Protein AF-A0A2K9YRV9-F1 (afdb_monomer_lite)

Organism: Haematococcus lacustris (NCBI:txid44745)

Structure (mmCIF, N/CA/C/O backbone):
data_AF-A0A2K9YRV9-F1
#
_entry.id   AF-A0A2K9YRV9-F1
#
loop_
_atom_site.group_PDB
_atom_site.id
_atom_site.type_symbol
_atom_site.label_atom_id
_atom_site.label_alt_id
_atom_site.label_comp_id
_atom_site.label_asym_id
_atom_site.label_entity_id
_atom_site.label_seq_id
_atom_site.pdbx_PDB_ins_code
_atom_site.Cartn_x
_atom_site.Cartn_y
_atom_site.Cartn_z
_atom_site.occupancy
_atom_site.B_iso_or_equiv
_atom_site.auth_seq_id
_atom_site.auth_comp_id
_atom_site.auth_asym_id
_atom_site.auth_atom_id
_atom_site.pdbx_PDB_model_num
ATOM 1 N N . MET A 1 1 ? -15.764 -15.847 13.085 1.00 36.84 1 MET A N 1
ATOM 2 C CA . MET A 1 1 ? -14.784 -14.752 12.917 1.00 36.84 1 MET A CA 1
ATOM 3 C C . MET A 1 1 ? -14.845 -14.318 11.461 1.00 36.84 1 MET A C 1
ATOM 5 O O . MET A 1 1 ? -14.392 -15.069 10.612 1.00 36.84 1 MET A O 1
ATOM 9 N N . VAL A 1 2 ? -15.499 -13.197 11.153 1.00 35.91 2 VAL A N 1
ATOM 10 C CA . VAL A 1 2 ? -15.538 -12.657 9.782 1.00 35.91 2 VAL A CA 1
ATOM 11 C C . VAL A 1 2 ? -14.284 -11.797 9.619 1.00 35.91 2 VAL A C 1
ATOM 13 O O . VAL A 1 2 ? -14.124 -10.815 10.343 1.00 35.91 2 VAL A O 1
ATOM 16 N N . GLY A 1 3 ? -13.345 -12.225 8.772 1.00 47.91 3 GLY A N 1
ATOM 17 C CA . GLY A 1 3 ? -12.133 -11.458 8.469 1.00 47.91 3 GLY A CA 1
ATOM 18 C C . GLY A 1 3 ? -12.497 -10.133 7.799 1.00 47.91 3 GLY A C 1
ATOM 19 O O . GLY A 1 3 ? -13.418 -10.095 6.985 1.00 47.91 3 GLY A O 1
ATOM 20 N N . GLY A 1 4 ? -11.820 -9.041 8.169 1.00 56.41 4 GLY A N 1
ATOM 21 C CA . GLY A 1 4 ? -12.014 -7.746 7.512 1.00 56.41 4 GLY A CA 1
ATOM 22 C C . GLY A 1 4 ? -11.583 -7.785 6.039 1.00 56.41 4 GLY A C 1
ATOM 23 O O . GLY A 1 4 ? -10.999 -8.776 5.606 1.00 56.41 4 GLY A O 1
ATOM 24 N N . PRO A 1 5 ? -11.844 -6.725 5.255 1.00 64.62 5 PRO A N 1
ATOM 25 C CA . PRO A 1 5 ? -11.513 -6.694 3.831 1.00 64.62 5 PRO A CA 1
ATOM 26 C C . PRO A 1 5 ? -10.021 -6.950 3.587 1.00 64.62 5 PRO A C 1
ATOM 28 O O . PRO A 1 5 ? -9.165 -6.356 4.251 1.00 64.62 5 PRO A O 1
ATOM 31 N N . GLN A 1 6 ? -9.724 -7.842 2.635 1.00 70.12 6 GLN A N 1
ATOM 32 C CA . GLN A 1 6 ? -8.362 -8.223 2.253 1.00 70.12 6 GLN A CA 1
ATOM 33 C C . GLN A 1 6 ? -8.120 -7.944 0.763 1.00 70.12 6 GLN A C 1
ATOM 35 O O . GLN A 1 6 ? -8.328 -8.835 -0.061 1.00 70.12 6 GLN A O 1
ATOM 40 N N . PRO A 1 7 ? -7.755 -6.714 0.377 1.00 79.62 7 PRO A N 1
ATOM 41 C CA . PRO A 1 7 ? -7.396 -6.416 -1.001 1.00 79.62 7 PRO A CA 1
ATOM 42 C C . PRO A 1 7 ? -5.932 -6.759 -1.284 1.00 79.62 7 PRO A C 1
ATOM 44 O O . PRO A 1 7 ? -5.027 -6.429 -0.509 1.00 79.62 7 PRO A O 1
ATOM 47 N N . TRP A 1 8 ? -5.721 -7.393 -2.436 1.00 79.94 8 TRP A N 1
ATOM 48 C CA . TRP A 1 8 ? -4.422 -7.819 -2.947 1.00 79.94 8 TRP A CA 1
ATOM 49 C C . TRP A 1 8 ? -4.261 -7.297 -4.374 1.00 79.94 8 TRP A C 1
ATOM 51 O O . TRP A 1 8 ? -5.199 -7.389 -5.166 1.00 79.94 8 TRP A O 1
ATOM 61 N N . GLY A 1 9 ? -3.082 -6.783 -4.712 1.00 77.06 9 GLY A N 1
ATOM 62 C CA . GLY A 1 9 ? -2.758 -6.351 -6.070 1.00 77.06 9 GLY A CA 1
ATOM 63 C C . GLY A 1 9 ? -1.352 -6.777 -6.472 1.00 77.06 9 GLY A C 1
ATOM 64 O O . GLY A 1 9 ? -0.387 -6.525 -5.752 1.00 77.06 9 GLY A O 1
ATOM 65 N N . TRP A 1 10 ? -1.246 -7.406 -7.641 1.00 73.81 10 TRP A N 1
ATOM 66 C CA . TRP A 1 10 ? -0.001 -7.921 -8.206 1.00 73.81 10 TRP A CA 1
ATOM 67 C C . TRP A 1 10 ? 0.172 -7.367 -9.620 1.00 73.81 10 TRP A C 1
ATOM 69 O O . TRP A 1 10 ? -0.754 -7.443 -10.428 1.00 73.81 10 TRP A O 1
ATOM 79 N N . GLY A 1 11 ? 1.342 -6.818 -9.937 1.00 70.69 11 GLY A N 1
ATOM 80 C CA . GLY A 1 11 ? 1.654 -6.397 -11.301 1.00 70.69 11 GLY A CA 1
ATOM 81 C C . GLY A 1 11 ? 2.752 -5.344 -11.370 1.00 70.69 11 GLY A C 1
ATOM 82 O O . GLY A 1 11 ? 3.184 -4.828 -10.343 1.00 70.69 11 GLY A O 1
ATOM 83 N N . PRO A 1 12 ? 3.203 -4.974 -12.579 1.00 62.94 12 PRO A N 1
ATOM 84 C CA . PRO A 1 12 ? 4.303 -4.031 -12.734 1.00 62.94 12 PRO A CA 1
ATOM 85 C C . PRO A 1 12 ? 4.001 -2.658 -12.124 1.00 62.94 12 PRO A C 1
ATOM 87 O O . PRO A 1 12 ? 4.893 -2.023 -11.575 1.00 62.94 12 PRO A O 1
ATOM 90 N N . ARG A 1 13 ? 2.728 -2.244 -12.141 1.00 66.44 13 ARG A N 1
ATOM 91 C CA . ARG A 1 13 ? 2.187 -1.109 -11.383 1.00 66.44 13 ARG A CA 1
ATOM 92 C C . ARG A 1 13 ? 1.032 -1.596 -10.517 1.00 66.44 13 ARG A C 1
ATOM 94 O O . ARG A 1 13 ? -0.114 -1.611 -10.960 1.00 66.44 13 ARG A O 1
ATOM 101 N N . ALA A 1 14 ? 1.330 -2.039 -9.301 1.00 71.44 14 ALA A N 1
ATOM 102 C CA . ALA A 1 14 ? 0.299 -2.427 -8.347 1.00 71.44 14 ALA A CA 1
ATOM 103 C C . ALA A 1 14 ? -0.159 -1.209 -7.539 1.00 71.44 14 ALA A C 1
ATOM 105 O O . ALA A 1 14 ? 0.630 -0.605 -6.812 1.00 71.44 14 ALA A O 1
ATOM 106 N N . HIS A 1 15 ? -1.442 -0.866 -7.657 1.00 79.56 15 HIS A N 1
ATOM 107 C CA . HIS A 1 15 ? -2.111 0.106 -6.796 1.00 79.56 15 HIS A CA 1
ATOM 108 C C . HIS A 1 15 ? -3.175 -0.624 -5.980 1.00 79.56 15 HIS A C 1
ATOM 110 O O . HIS A 1 15 ? -4.236 -0.954 -6.507 1.00 79.56 15 HIS A O 1
ATOM 116 N N . THR A 1 16 ? -2.892 -0.882 -4.705 1.00 84.06 16 THR A N 1
ATOM 117 C CA . THR A 1 16 ? -3.793 -1.655 -3.837 1.00 84.06 16 THR A CA 1
ATOM 118 C C . THR A 1 16 ? -4.298 -0.798 -2.692 1.00 84.06 16 THR A C 1
ATOM 120 O O . THR A 1 16 ? -3.518 -0.108 -2.036 1.00 84.06 16 THR A O 1
ATOM 123 N N . TRP A 1 17 ? -5.604 -0.862 -2.444 1.00 81.75 17 TRP A N 1
ATOM 124 C CA . TRP A 1 17 ? -6.293 -0.046 -1.450 1.00 81.75 17 TRP A CA 1
ATOM 125 C C . TRP A 1 17 ? -7.197 -0.931 -0.610 1.00 81.75 17 TRP A C 1
ATOM 127 O O . TRP A 1 17 ? -7.996 -1.684 -1.163 1.00 81.75 17 TRP A O 1
ATOM 137 N N . GLY A 1 18 ? -7.098 -0.822 0.711 1.00 80.75 18 GLY A N 1
ATOM 138 C CA . GLY A 1 18 ? -7.973 -1.529 1.633 1.00 80.75 18 GLY A CA 1
ATOM 139 C C . GLY A 1 18 ? -8.444 -0.682 2.791 1.00 80.75 18 GLY A C 1
ATOM 140 O O . GLY A 1 18 ? -7.719 0.157 3.320 1.00 80.75 18 GLY A O 1
ATOM 141 N N . TRP A 1 19 ? -9.684 -0.936 3.196 1.00 78.12 19 TRP A N 1
ATOM 142 C CA . TRP A 1 19 ? -10.323 -0.289 4.329 1.00 78.12 19 TRP A CA 1
ATOM 143 C C . TRP A 1 19 ? -11.015 -1.344 5.191 1.00 78.12 19 TRP A C 1
ATOM 145 O O . TRP A 1 19 ? -11.794 -2.138 4.678 1.00 78.12 19 TRP A O 1
ATOM 155 N N . GLY A 1 20 ? -10.740 -1.360 6.496 1.00 70.56 20 GLY A N 1
ATOM 156 C CA . GLY A 1 20 ? -11.513 -2.104 7.490 1.00 70.56 20 GLY A CA 1
ATOM 157 C C . GLY A 1 20 ? -12.169 -1.215 8.540 1.00 70.56 20 GLY A C 1
ATOM 158 O O . GLY A 1 20 ? -11.540 -0.310 9.087 1.00 70.56 20 GLY A O 1
ATOM 159 N N . SER A 1 21 ? -13.412 -1.534 8.888 1.00 60.84 21 SER A N 1
ATOM 160 C CA . SER A 1 21 ? -14.182 -0.938 9.982 1.00 60.84 21 SER A CA 1
ATOM 161 C C . SER A 1 21 ? -14.504 -2.015 11.030 1.00 60.84 21 SER A C 1
ATOM 163 O O . SER A 1 21 ? -15.537 -2.670 10.990 1.00 60.84 21 SER A O 1
ATOM 165 N N . GLY A 1 22 ? -13.583 -2.242 11.973 1.00 59.97 22 GLY A N 1
ATOM 166 C CA . GLY A 1 22 ? -13.824 -3.057 13.178 1.00 59.97 22 GLY A CA 1
ATOM 167 C C . GLY A 1 22 ? -13.046 -4.377 13.262 1.00 59.97 22 GLY A C 1
ATOM 168 O O . GLY A 1 22 ? -12.495 -4.680 14.320 1.00 59.97 22 GLY A O 1
ATOM 169 N N . ALA A 1 23 ? -12.923 -5.126 12.164 1.00 66.25 23 ALA A N 1
ATOM 170 C CA . ALA A 1 23 ? -12.052 -6.305 12.078 1.00 66.25 23 ALA A CA 1
ATOM 171 C C . ALA A 1 23 ? -10.652 -5.931 11.545 1.00 66.25 23 ALA A C 1
ATOM 173 O O . ALA A 1 23 ? -10.522 -4.900 10.875 1.00 66.25 23 ALA A O 1
ATOM 174 N N . PRO A 1 24 ? -9.601 -6.735 11.816 1.00 68.62 24 PRO A N 1
ATOM 175 C CA . PRO A 1 24 ? -8.308 -6.543 11.171 1.00 68.62 24 PRO A CA 1
ATOM 176 C C . PRO A 1 24 ? -8.467 -6.566 9.647 1.00 68.62 24 PRO A C 1
ATOM 178 O O . PRO A 1 24 ? -9.033 -7.515 9.101 1.00 68.62 24 PRO A O 1
ATOM 181 N N . ALA A 1 25 ? -8.004 -5.512 8.978 1.00 76.94 25 ALA A N 1
ATOM 182 C CA . ALA A 1 25 ? -7.973 -5.431 7.519 1.00 76.94 25 AL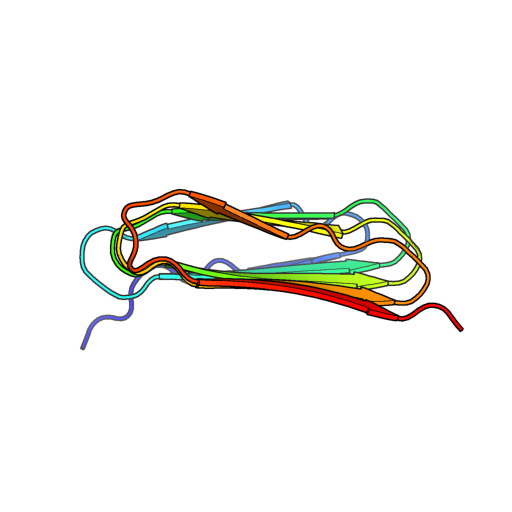A A CA 1
ATOM 183 C C . ALA A 1 25 ? -6.537 -5.591 7.047 1.00 76.94 25 ALA A C 1
ATOM 185 O O . ALA A 1 25 ? -5.631 -5.008 7.637 1.00 76.94 25 ALA A O 1
ATOM 186 N N . HIS A 1 26 ? -6.334 -6.375 5.993 1.00 82.50 26 HIS A N 1
ATOM 187 C CA . HIS A 1 26 ? -5.003 -6.693 5.489 1.00 82.50 26 HIS A CA 1
ATOM 188 C C . HIS A 1 26 ? -4.896 -6.281 4.024 1.00 82.50 26 HIS A C 1
ATOM 190 O O . HIS A 1 26 ? -5.588 -6.841 3.189 1.00 82.50 26 HIS A O 1
ATOM 196 N N . THR A 1 27 ? -4.041 -5.314 3.706 1.00 86.19 27 THR A N 1
ATOM 197 C CA . THR A 1 27 ? -3.823 -4.828 2.336 1.00 86.19 27 THR A CA 1
ATOM 198 C C . THR A 1 27 ? -2.431 -5.219 1.871 1.00 86.19 27 THR A C 1
ATOM 200 O O . THR A 1 27 ? -1.459 -4.945 2.576 1.00 86.19 27 THR A O 1
ATOM 203 N N . TRP A 1 28 ? -2.335 -5.814 0.683 1.00 85.19 28 TRP A N 1
ATOM 204 C CA . TRP A 1 28 ? -1.080 -6.336 0.146 1.00 85.19 28 TRP A CA 1
ATOM 205 C C . TRP A 1 28 ? -0.860 -5.880 -1.291 1.00 85.19 28 TRP A C 1
ATOM 207 O O . TRP A 1 28 ? -1.725 -6.079 -2.140 1.00 85.19 28 TRP A O 1
ATOM 217 N N . GLY A 1 29 ? 0.302 -5.306 -1.590 1.00 85.00 29 GLY A N 1
ATOM 218 C CA . GLY A 1 29 ? 0.666 -4.929 -2.954 1.00 85.00 29 GLY A CA 1
ATOM 219 C C . GLY A 1 29 ? 2.059 -5.404 -3.342 1.00 85.00 29 GLY A C 1
ATOM 220 O O . GLY A 1 29 ? 3.005 -5.234 -2.576 1.00 85.00 29 GLY A O 1
ATOM 221 N N . TRP A 1 30 ? 2.193 -5.951 -4.552 1.00 83.06 30 TRP A N 1
ATOM 222 C CA . TRP A 1 30 ? 3.484 -6.293 -5.157 1.00 83.06 30 TRP A CA 1
ATOM 223 C C . TRP A 1 30 ? 3.681 -5.593 -6.497 1.00 83.06 30 TRP A C 1
ATOM 225 O O . TRP A 1 30 ? 2.931 -5.837 -7.444 1.00 83.06 30 TRP A O 1
ATOM 235 N N . GLY A 1 31 ? 4.722 -4.766 -6.569 1.00 80.50 31 GLY A N 1
ATOM 236 C CA . GLY A 1 31 ? 5.204 -4.106 -7.777 1.00 80.50 31 GLY A CA 1
ATOM 237 C C . GLY A 1 31 ? 6.518 -4.681 -8.301 1.00 80.50 31 GLY A C 1
ATOM 238 O O . GLY A 1 31 ? 7.432 -4.948 -7.515 1.00 80.50 31 GLY A O 1
ATOM 239 N N . SER A 1 32 ? 6.660 -4.787 -9.626 1.00 79.12 32 SER A N 1
ATOM 240 C CA . SER A 1 32 ? 7.931 -5.135 -10.283 1.00 79.12 32 SER A CA 1
ATOM 241 C C . SER A 1 32 ? 8.195 -4.288 -11.533 1.00 79.12 32 SER A C 1
ATOM 243 O O . SER A 1 32 ? 7.417 -4.324 -12.484 1.00 79.12 32 SER A O 1
ATOM 245 N N . GLY A 1 33 ? 9.312 -3.564 -11.579 1.00 69.56 33 GLY A N 1
ATOM 246 C CA . GLY A 1 33 ? 9.755 -2.826 -12.772 1.00 69.56 33 GLY A CA 1
ATOM 247 C C . GLY A 1 33 ? 9.020 -1.509 -13.059 1.00 69.56 33 GLY A C 1
ATOM 248 O O . GLY A 1 33 ? 9.424 -0.781 -13.962 1.00 69.56 33 GLY A O 1
ATOM 249 N N . ALA A 1 34 ? 7.987 -1.153 -12.293 1.00 77.81 34 ALA A N 1
ATOM 250 C CA . ALA A 1 34 ? 7.418 0.192 -12.278 1.00 77.81 34 ALA A CA 1
ATOM 251 C C . ALA A 1 34 ? 6.911 0.572 -10.869 1.00 77.81 34 ALA A C 1
ATOM 253 O O . ALA A 1 34 ? 6.810 -0.294 -9.996 1.00 77.81 34 ALA A O 1
ATOM 254 N N . PRO A 1 35 ? 6.652 1.871 -10.608 1.00 79.25 35 PRO A N 1
ATOM 255 C CA . PRO A 1 35 ? 6.240 2.321 -9.286 1.00 79.25 35 PRO A CA 1
ATOM 256 C C . PRO A 1 35 ? 4.952 1.646 -8.810 1.00 79.25 35 PRO A C 1
ATOM 258 O O . PRO A 1 35 ? 3.987 1.534 -9.571 1.00 79.25 35 PRO A O 1
ATOM 261 N N . ALA A 1 36 ? 4.933 1.231 -7.544 1.00 82.12 36 ALA A N 1
ATOM 262 C CA . ALA A 1 36 ? 3.777 0.601 -6.910 1.00 82.12 36 ALA A CA 1
ATOM 263 C C . ALA A 1 36 ? 3.395 1.298 -5.602 1.00 82.12 36 ALA A C 1
ATOM 265 O O . ALA A 1 36 ? 4.242 1.852 -4.898 1.00 82.12 36 ALA A O 1
ATOM 266 N N . HIS A 1 37 ? 2.104 1.263 -5.272 1.00 85.88 37 HIS A N 1
ATOM 267 C CA . HIS A 1 37 ? 1.546 1.938 -4.107 1.00 85.88 37 HIS A CA 1
ATOM 268 C C . HIS A 1 37 ? 0.533 1.048 -3.382 1.00 85.88 37 HIS A C 1
ATOM 270 O O . HIS A 1 37 ? -0.414 0.544 -3.985 1.00 85.88 37 HIS A O 1
ATOM 276 N N . THR A 1 38 ? 0.698 0.900 -2.070 1.00 88.19 38 THR A N 1
ATOM 277 C CA . THR A 1 38 ? -0.203 0.110 -1.220 1.00 88.19 38 THR A CA 1
ATOM 278 C C . THR A 1 38 ? -0.722 0.962 -0.068 1.00 88.19 38 THR A C 1
ATOM 280 O O . THR A 1 38 ? 0.073 1.585 0.636 1.00 88.19 38 THR A O 1
ATOM 283 N N . TRP A 1 39 ? -2.041 0.975 0.133 1.00 87.38 39 TRP A N 1
ATOM 284 C CA . TRP A 1 39 ? -2.730 1.827 1.104 1.00 87.38 39 TRP A CA 1
ATOM 285 C C . TRP A 1 39 ? -3.702 1.022 1.961 1.00 87.38 39 TRP A C 1
ATOM 287 O O . TRP A 1 39 ? -4.648 0.446 1.430 1.00 87.38 39 TRP A O 1
ATOM 297 N N . GLY A 1 40 ? -3.526 1.026 3.280 1.00 87.06 40 GLY A N 1
ATOM 298 C CA . GLY A 1 40 ? -4.447 0.369 4.209 1.00 87.06 40 GLY A CA 1
ATOM 299 C C . GLY A 1 40 ? -4.976 1.315 5.282 1.00 87.06 40 GLY A C 1
ATOM 300 O O . GLY A 1 40 ? -4.213 2.031 5.929 1.00 87.06 40 GLY A O 1
ATOM 301 N N . TRP A 1 41 ? -6.289 1.289 5.502 1.00 85.12 41 TRP A N 1
ATOM 302 C CA . TRP A 1 41 ? -6.995 2.171 6.432 1.00 85.12 41 TRP A CA 1
ATOM 303 C C . TRP A 1 41 ? -7.835 1.373 7.425 1.00 85.12 41 TRP A C 1
ATOM 305 O O . TRP A 1 41 ? -8.554 0.445 7.052 1.00 85.12 41 TRP A O 1
ATOM 315 N N . GLY A 1 42 ? -7.785 1.749 8.702 1.00 82.06 42 GLY A N 1
ATOM 316 C CA . GLY A 1 42 ? -8.688 1.212 9.717 1.00 82.06 42 GLY A CA 1
ATOM 317 C C . GLY A 1 42 ? -8.068 1.063 11.105 1.00 82.06 42 GLY A C 1
ATOM 318 O O . GLY A 1 42 ? -6.850 1.092 11.270 1.00 82.06 42 GLY A O 1
ATOM 319 N N . PRO A 1 43 ? -8.897 0.838 12.141 1.00 75.94 43 PRO A N 1
ATOM 320 C CA . PRO A 1 43 ? -8.441 0.771 13.526 1.00 75.94 43 PRO A CA 1
ATOM 321 C C . PRO A 1 43 ? -7.426 -0.346 13.812 1.00 75.94 43 PRO A C 1
ATOM 323 O O . PRO A 1 43 ? -6.657 -0.229 14.765 1.00 75.94 43 PRO A O 1
ATOM 326 N N . ARG A 1 44 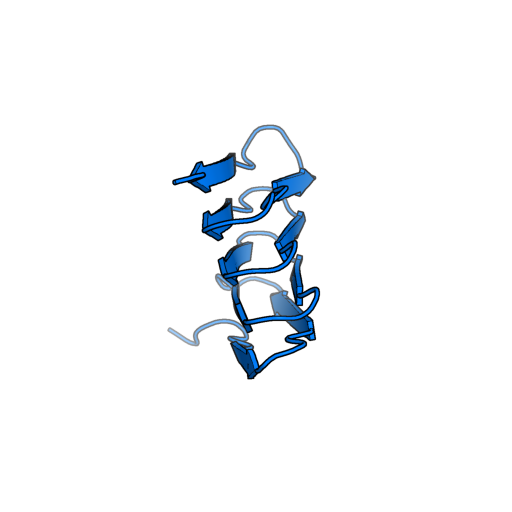? -7.402 -1.400 12.985 1.00 79.94 44 ARG A N 1
ATOM 327 C CA . ARG A 1 44 ? -6.428 -2.507 12.996 1.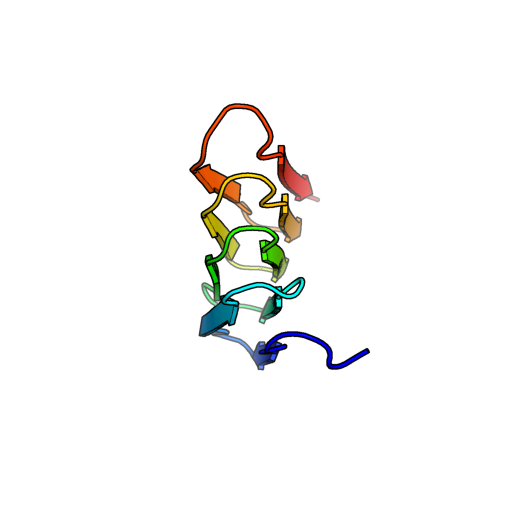00 79.94 44 ARG A CA 1
ATOM 328 C C . ARG A 1 44 ? -6.003 -2.866 11.563 1.00 79.94 44 ARG A C 1
ATOM 330 O O . ARG A 1 44 ? -6.259 -3.974 11.098 1.00 79.94 44 ARG A O 1
ATOM 337 N N . ALA A 1 45 ? -5.453 -1.906 10.824 1.00 82.12 45 ALA A N 1
ATOM 338 C CA . ALA A 1 45 ? -5.032 -2.123 9.438 1.00 82.12 45 ALA A CA 1
ATOM 339 C C . ALA A 1 45 ? -3.594 -2.655 9.346 1.00 82.12 45 ALA A C 1
ATOM 341 O O . ALA A 1 45 ? -2.664 -2.042 9.854 1.00 82.12 45 ALA A O 1
ATOM 342 N N . HIS A 1 46 ? -3.385 -3.760 8.644 1.00 85.69 46 HIS A N 1
ATOM 343 C CA . HIS A 1 46 ? -2.071 -4.279 8.283 1.00 85.69 46 HIS A CA 1
ATOM 344 C C . HIS A 1 46 ? -1.837 -4.005 6.796 1.00 85.69 46 HIS A C 1
ATOM 346 O O . HIS A 1 46 ? -2.608 -4.464 5.960 1.00 85.69 46 HIS A O 1
ATOM 352 N N . THR A 1 47 ? -0.796 -3.249 6.463 1.00 88.00 47 THR A N 1
ATOM 353 C CA . THR A 1 47 ? -0.487 -2.842 5.087 1.00 88.00 47 THR A CA 1
ATOM 354 C C . THR A 1 47 ? 0.915 -3.292 4.732 1.00 88.00 47 THR A C 1
ATOM 356 O O . THR A 1 47 ? 1.869 -2.864 5.382 1.00 88.00 47 THR A O 1
ATOM 359 N N . TRP A 1 48 ? 1.034 -4.151 3.725 1.00 87.00 48 TRP A N 1
ATOM 360 C CA . TRP A 1 48 ? 2.297 -4.707 3.253 1.00 87.00 48 TRP A CA 1
ATOM 361 C C . TRP A 1 48 ? 2.514 -4.369 1.781 1.00 87.00 48 TRP A C 1
ATOM 363 O O . TRP A 1 48 ? 1.697 -4.729 0.936 1.00 87.00 48 TRP A O 1
ATOM 373 N N . GLY A 1 49 ? 3.614 -3.692 1.468 1.00 86.75 49 GLY A N 1
ATOM 374 C CA . GLY A 1 49 ? 4.013 -3.394 0.097 1.00 86.75 49 GLY A CA 1
ATOM 375 C C . GLY A 1 49 ? 5.386 -3.968 -0.226 1.00 86.75 49 GLY A C 1
ATOM 376 O O . GLY A 1 49 ? 6.326 -3.832 0.555 1.00 86.75 49 GLY A O 1
ATOM 377 N N . TRP A 1 50 ? 5.513 -4.586 -1.395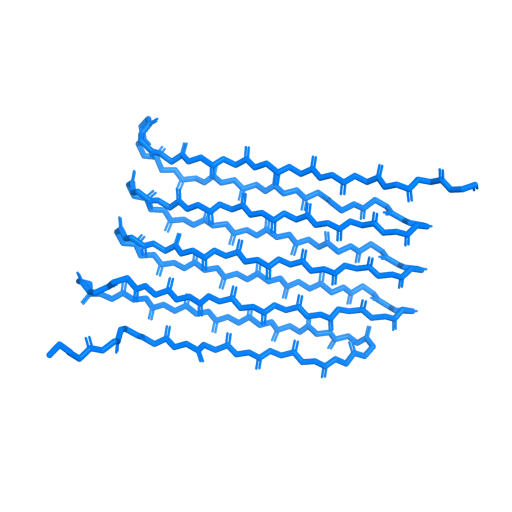 1.00 85.88 50 TRP A N 1
ATOM 378 C CA . TRP A 1 50 ? 6.784 -5.067 -1.928 1.00 85.88 50 TRP A CA 1
ATOM 379 C C . TRP A 1 50 ? 7.070 -4.434 -3.288 1.00 85.88 50 TRP A C 1
ATOM 381 O O . TRP A 1 50 ? 6.210 -4.436 -4.168 1.00 85.88 50 TRP A O 1
ATOM 391 N N . GLY A 1 51 ? 8.299 -3.956 -3.484 1.00 85.00 51 GLY A N 1
ATOM 392 C CA . GLY A 1 51 ? 8.826 -3.473 -4.760 1.00 85.00 51 GLY A CA 1
ATOM 393 C C . GLY A 1 51 ? 10.106 -4.181 -5.196 1.00 85.00 51 GLY A C 1
ATOM 394 O O . GLY A 1 51 ? 10.986 -4.472 -4.379 1.00 85.00 51 GLY A O 1
ATOM 395 N N . SER A 1 52 ? 10.241 -4.423 -6.499 1.00 83.31 52 SER A N 1
ATOM 396 C CA . SER A 1 52 ? 11.504 -4.843 -7.112 1.00 83.31 52 SER A CA 1
ATOM 397 C C . SER A 1 52 ? 11.808 -4.048 -8.381 1.00 83.31 52 SER A C 1
ATOM 399 O O . SER A 1 52 ? 10.941 -3.901 -9.244 1.00 83.31 52 SER A O 1
ATOM 401 N N . GLY A 1 53 ? 13.022 -3.502 -8.487 1.00 78.06 53 GLY A N 1
ATOM 402 C CA . GLY A 1 53 ? 13.513 -2.762 -9.659 1.00 78.06 53 GLY A CA 1
ATOM 403 C C . GLY A 1 53 ? 12.908 -1.367 -9.874 1.00 78.06 53 GLY A C 1
ATOM 404 O O . GLY A 1 53 ? 13.335 -0.654 -10.776 1.00 78.06 53 GLY A O 1
ATOM 405 N N . ALA A 1 54 ? 11.934 -0.959 -9.059 1.00 81.06 54 ALA A N 1
ATOM 406 C CA . ALA A 1 54 ? 11.334 0.373 -9.066 1.00 81.06 54 ALA A CA 1
ATOM 407 C C . ALA A 1 54 ? 10.792 0.734 -7.668 1.00 81.06 54 ALA A C 1
ATOM 409 O O . ALA A 1 54 ? 10.572 -0.170 -6.853 1.00 81.06 54 ALA A O 1
ATOM 410 N N . PRO A 1 55 ? 10.580 2.031 -7.365 1.00 80.94 55 PRO A N 1
ATOM 411 C CA . PRO A 1 55 ? 10.133 2.457 -6.043 1.00 80.94 55 PRO A CA 1
ATOM 412 C C . PRO A 1 55 ? 8.778 1.866 -5.641 1.00 80.94 55 PRO A C 1
ATOM 414 O O . PRO A 1 55 ? 7.843 1.835 -6.443 1.00 80.94 55 PRO A O 1
ATOM 417 N N . ALA A 1 56 ? 8.645 1.449 -4.381 1.00 82.62 56 ALA A N 1
ATOM 418 C CA . ALA A 1 56 ? 7.377 0.963 -3.833 1.00 82.62 56 ALA A CA 1
ATOM 419 C C . ALA A 1 56 ? 6.991 1.716 -2.563 1.00 82.62 56 ALA A C 1
ATOM 421 O O . ALA A 1 56 ? 7.731 1.746 -1.586 1.00 82.62 56 ALA A O 1
ATOM 422 N N . HIS A 1 57 ? 5.802 2.306 -2.561 1.00 87.31 57 HIS A N 1
ATOM 423 C CA . HIS A 1 57 ? 5.327 3.124 -1.456 1.00 87.31 57 HIS A CA 1
ATOM 424 C C . HIS A 1 57 ? 4.251 2.386 -0.662 1.00 87.31 57 HIS A C 1
ATOM 426 O O . HIS A 1 57 ? 3.251 1.944 -1.231 1.00 87.31 57 HIS A O 1
ATOM 432 N N . THR A 1 58 ? 4.419 2.306 0.656 1.00 89.12 58 THR A N 1
ATOM 433 C CA . THR A 1 58 ? 3.442 1.653 1.541 1.00 89.12 58 THR A CA 1
ATOM 434 C C . THR A 1 58 ? 2.932 2.626 2.592 1.00 89.12 58 THR A C 1
ATOM 436 O O . THR A 1 58 ? 3.722 3.246 3.302 1.00 89.12 58 THR A O 1
ATOM 439 N N . TRP A 1 59 ? 1.612 2.740 2.719 1.00 89.19 59 TRP A N 1
ATOM 440 C CA . TRP A 1 59 ? 0.954 3.694 3.605 1.00 89.19 59 TRP A CA 1
ATOM 441 C C . TRP A 1 59 ? -0.107 3.003 4.448 1.00 89.19 59 TRP A C 1
ATOM 443 O O . TRP A 1 59 ? -1.008 2.358 3.919 1.00 89.19 59 TRP A O 1
ATOM 453 N N . GLY A 1 60 ? -0.021 3.169 5.761 1.00 87.88 60 GLY A N 1
ATOM 454 C CA . GLY A 1 60 ? -1.052 2.713 6.689 1.00 87.88 60 GLY A CA 1
ATOM 455 C C . GLY A 1 60 ? -1.676 3.881 7.435 1.00 87.88 60 GLY A C 1
ATOM 456 O O . GLY A 1 60 ? -0.996 4.874 7.711 1.00 87.88 60 GLY A O 1
ATOM 457 N N . TRP A 1 61 ? -2.941 3.743 7.823 1.00 85.69 61 TRP A N 1
ATOM 458 C CA . TRP A 1 61 ? -3.606 4.692 8.708 1.00 85.69 61 TRP A CA 1
ATOM 459 C C . TRP A 1 61 ? -4.488 3.996 9.748 1.00 85.69 61 TRP A C 1
ATOM 461 O O . TRP A 1 61 ? -5.375 3.212 9.398 1.00 85.69 61 TRP A O 1
ATOM 471 N N . GLY A 1 62 ? -4.270 4.318 11.025 1.00 84.31 62 GLY A N 1
ATOM 472 C CA . GLY A 1 62 ? -5.166 3.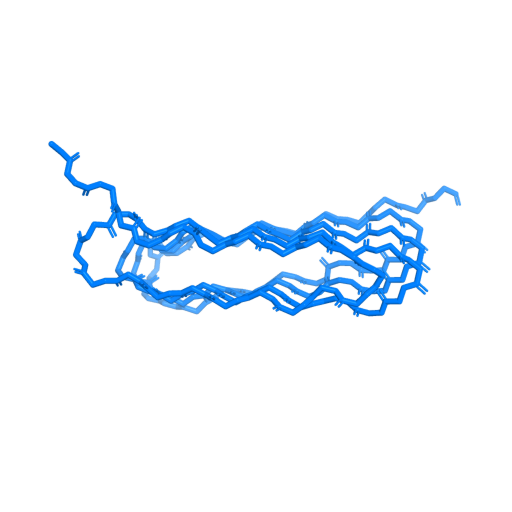980 12.127 1.00 84.31 62 GLY A CA 1
ATOM 473 C C . GLY A 1 62 ? -4.476 3.632 13.454 1.00 84.31 62 GLY A C 1
ATOM 474 O O . GLY A 1 62 ? -3.267 3.420 13.511 1.00 84.31 62 GLY A O 1
ATOM 475 N N . PRO A 1 63 ? -5.245 3.553 14.557 1.00 76.81 63 PRO A N 1
ATOM 476 C CA . PRO A 1 63 ? -4.712 3.402 15.907 1.00 76.81 63 PRO A CA 1
ATOM 477 C C . PRO A 1 63 ? -3.807 2.207 16.153 1.00 76.81 63 PRO A C 1
ATOM 479 O O . PRO A 1 63 ? -2.825 2.349 16.869 1.00 76.81 63 PRO A O 1
ATOM 482 N N . ARG A 1 64 ? -4.101 1.041 15.587 1.00 82.06 64 ARG A N 1
ATOM 483 C CA . ARG A 1 64 ? -3.215 -0.131 15.641 1.00 82.06 64 ARG A CA 1
ATOM 484 C C . ARG A 1 64 ? -2.856 -0.573 14.237 1.00 82.06 64 ARG A C 1
ATOM 486 O O . ARG A 1 64 ? -2.947 -1.755 13.909 1.00 82.06 64 ARG A O 1
ATOM 493 N N . ALA A 1 65 ? -2.548 0.398 13.386 1.00 82.50 65 ALA A N 1
ATOM 494 C CA . ALA A 1 65 ? -2.075 0.074 12.064 1.00 82.50 65 ALA A CA 1
AT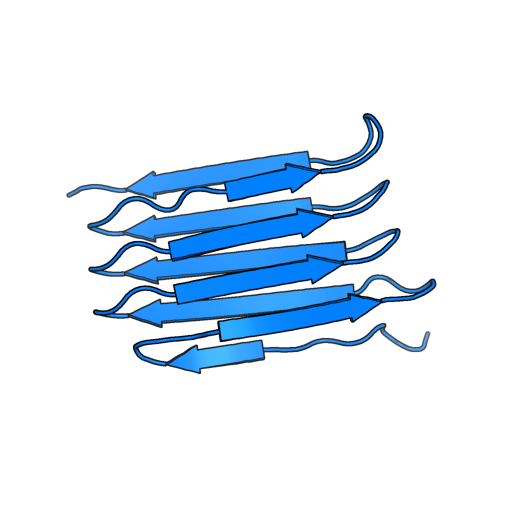OM 495 C C . ALA A 1 65 ? -0.651 -0.509 12.138 1.00 82.50 65 ALA A C 1
ATOM 497 O O . ALA A 1 65 ? 0.115 -0.256 13.072 1.00 82.50 65 ALA A O 1
ATOM 498 N N . HIS A 1 66 ? -0.319 -1.339 11.160 1.00 86.88 66 HIS A N 1
ATOM 499 C CA . HIS A 1 66 ? 1.002 -1.902 10.941 1.00 86.88 66 HIS A CA 1
ATOM 500 C C . HIS A 1 66 ? 1.346 -1.700 9.473 1.00 86.88 66 HIS A C 1
ATOM 502 O O . HIS A 1 66 ? 0.701 -2.291 8.609 1.00 86.88 66 HIS A O 1
ATOM 508 N N . THR A 1 67 ? 2.348 -0.875 9.194 1.00 88.12 67 THR A N 1
ATOM 509 C CA . THR A 1 67 ? 2.823 -0.620 7.833 1.00 88.12 67 THR A CA 1
ATOM 510 C C . THR A 1 67 ? 4.186 -1.268 7.637 1.00 88.12 67 THR A C 1
ATOM 512 O O . THR A 1 67 ? 5.095 -1.043 8.438 1.00 88.12 67 THR A O 1
ATOM 515 N N . TRP A 1 68 ? 4.323 -2.057 6.577 1.00 88.75 68 TRP A N 1
ATOM 516 C CA . TRP A 1 68 ? 5.553 -2.748 6.204 1.00 88.75 68 TRP A CA 1
ATOM 517 C C . TRP A 1 68 ? 5.825 -2.558 4.720 1.00 88.75 68 TRP A C 1
ATOM 519 O O . TRP A 1 68 ? 5.017 -2.977 3.896 1.00 88.75 68 TRP A O 1
ATOM 529 N N . GLY A 1 69 ? 6.944 -1.936 4.374 1.00 87.50 69 GLY A N 1
ATOM 530 C CA . GLY A 1 69 ? 7.394 -1.852 2.987 1.00 87.50 69 GLY A CA 1
ATOM 531 C C . GLY A 1 69 ? 8.754 -2.497 2.804 1.00 87.50 69 GLY A C 1
ATOM 532 O O . GLY A 1 69 ? 9.656 -2.327 3.626 1.00 87.50 69 GLY A O 1
ATOM 533 N N . TRP A 1 70 ? 8.888 -3.231 1.707 1.00 86.75 70 TRP A N 1
ATOM 534 C CA . TRP A 1 70 ? 10.124 -3.881 1.305 1.00 86.75 70 TRP A CA 1
ATOM 535 C C . TRP A 1 70 ? 10.479 -3.516 -0.134 1.00 86.75 70 TRP A C 1
ATOM 537 O O . TRP A 1 70 ? 9.643 -3.605 -1.032 1.00 86.75 70 TRP A O 1
ATOM 547 N N . GLY A 1 71 ? 11.729 -3.124 -0.358 1.00 85.12 71 GLY A N 1
ATOM 548 C CA . GLY A 1 71 ? 12.264 -2.758 -1.666 1.00 85.12 71 GLY A CA 1
ATOM 549 C C . GLY A 1 71 ? 13.525 -3.537 -1.989 1.00 85.12 71 GLY A C 1
ATOM 550 O O . GLY A 1 71 ? 14.379 -3.727 -1.126 1.00 85.12 71 GLY A O 1
ATOM 551 N N . SER A 1 72 ? 13.651 -3.962 -3.242 1.00 83.38 72 SER A N 1
ATOM 552 C CA . SER A 1 72 ? 14.864 -4.579 -3.786 1.00 83.38 72 SER A CA 1
ATOM 553 C C . SER A 1 72 ? 15.287 -3.854 -5.064 1.00 83.38 72 SER A C 1
ATOM 555 O O . SER A 1 72 ? 14.493 -3.720 -5.995 1.00 83.38 72 SER A O 1
ATOM 557 N N . GLY A 1 73 ? 16.514 -3.331 -5.098 1.00 81.69 73 GLY A N 1
ATOM 558 C CA . GLY A 1 73 ? 17.044 -2.566 -6.238 1.00 81.69 73 GLY A CA 1
ATOM 559 C C . GLY A 1 73 ? 16.467 -1.152 -6.405 1.00 81.69 73 GLY A C 1
ATOM 560 O O . GLY A 1 73 ? 16.850 -0.445 -7.330 1.00 81.69 73 GLY A O 1
ATOM 561 N N . ALA A 1 74 ? 15.562 -0.723 -5.521 1.00 80.75 74 ALA A N 1
ATOM 562 C CA . ALA A 1 74 ? 15.002 0.625 -5.480 1.00 80.75 74 ALA A CA 1
ATOM 563 C C . ALA A 1 74 ? 14.456 0.951 -4.071 1.00 80.75 74 ALA A C 1
ATOM 565 O O . ALA A 1 74 ? 14.173 0.026 -3.300 1.00 80.75 74 ALA A O 1
ATOM 566 N N . PRO A 1 75 ? 14.271 2.241 -3.729 1.00 81.38 75 PRO A N 1
ATOM 567 C CA . PRO A 1 75 ? 13.735 2.645 -2.432 1.00 81.38 75 PRO A CA 1
ATOM 568 C C . PRO A 1 75 ? 12.303 2.155 -2.199 1.00 81.38 75 PRO A C 1
ATOM 570 O O . PRO A 1 75 ? 11.443 2.285 -3.071 1.00 81.38 75 PRO A O 1
ATOM 573 N N . ALA A 1 76 ? 12.022 1.679 -0.986 1.00 81.50 76 ALA A N 1
ATOM 574 C CA . ALA A 1 76 ? 10.672 1.331 -0.545 1.00 81.50 76 ALA A CA 1
ATOM 575 C C . ALA A 1 76 ? 10.241 2.122 0.699 1.00 81.50 76 ALA A C 1
ATOM 577 O O . ALA A 1 76 ? 10.254 1.600 1.822 1.00 81.50 76 ALA A O 1
ATOM 578 N N . PRO A 1 77 ? 9.880 3.406 0.537 1.00 84.56 77 PRO A N 1
ATOM 579 C CA . PRO A 1 77 ? 9.401 4.215 1.645 1.00 84.56 77 PRO A CA 1
ATOM 580 C C . PRO A 1 77 ? 8.098 3.654 2.226 1.00 84.56 77 PRO A C 1
ATOM 582 O O . PRO A 1 77 ? 7.165 3.272 1.514 1.00 84.56 77 PRO A O 1
ATOM 585 N N . SER A 1 78 ? 8.040 3.646 3.555 1.00 86.50 78 SER A N 1
ATOM 586 C CA . SER A 1 78 ? 6.890 3.182 4.327 1.00 86.50 78 SER A CA 1
ATOM 587 C C . SER A 1 78 ? 6.489 4.247 5.324 1.00 86.50 78 SER A C 1
ATOM 589 O O . SER A 1 78 ? 7.337 4.730 6.071 1.00 86.50 78 SER A O 1
ATOM 591 N N . MET A 1 79 ? 5.207 4.595 5.352 1.00 88.12 79 MET A N 1
ATOM 592 C CA . MET A 1 79 ? 4.685 5.622 6.242 1.00 88.12 79 MET A CA 1
ATOM 593 C C . MET A 1 79 ? 3.446 5.120 6.973 1.00 88.12 79 MET A C 1
ATOM 595 O O . MET A 1 79 ? 2.577 4.452 6.407 1.00 88.12 79 MET A O 1
ATOM 599 N N . GLY A 1 80 ? 3.346 5.466 8.246 1.00 85.62 80 GLY A N 1
ATOM 600 C CA . GLY A 1 80 ? 2.181 5.153 9.045 1.00 85.62 80 GLY A CA 1
ATOM 601 C C . GLY A 1 80 ? 1.706 6.349 9.839 1.00 85.62 80 GLY A C 1
ATOM 602 O O . GLY A 1 80 ? 2.514 7.085 10.397 1.00 85.62 80 GLY A O 1
ATOM 603 N N . TRP A 1 81 ? 0.392 6.518 9.867 1.00 84.06 81 TRP A N 1
ATOM 604 C CA . TRP A 1 81 ? -0.300 7.603 10.534 1.00 84.06 81 TRP A CA 1
ATOM 605 C C . TRP A 1 81 ? -1.332 7.070 11.530 1.00 84.06 81 TRP A C 1
ATOM 607 O O . TRP A 1 81 ? -2.207 6.279 11.184 1.00 84.06 81 TRP A O 1
ATOM 617 N N . GLY A 1 82 ? -1.286 7.550 12.767 1.00 79.38 82 GLY A N 1
ATOM 618 C CA . GLY A 1 82 ? -2.239 7.163 13.801 1.00 79.38 82 GLY A CA 1
ATOM 619 C C . GLY A 1 82 ? -1.764 7.577 15.190 1.00 79.38 82 GLY A C 1
ATOM 620 O O . GLY A 1 82 ? -0.657 8.100 15.330 1.00 79.38 82 GLY A O 1
ATOM 621 N N . PRO A 1 83 ? -2.582 7.359 16.233 1.00 79.88 83 PRO A N 1
ATOM 622 C CA . PRO A 1 83 ? -2.123 7.492 17.609 1.00 79.88 83 PRO A CA 1
ATOM 623 C C . PRO A 1 83 ? -0.944 6.535 17.892 1.00 79.88 83 PRO A C 1
ATOM 625 O O . PRO A 1 83 ? -0.699 5.617 17.105 1.00 79.88 83 PRO A O 1
ATOM 628 N N . PRO A 1 84 ? -0.224 6.710 19.018 1.00 73.50 84 PRO A N 1
ATOM 629 C CA . PRO A 1 84 ? 1.109 6.130 19.262 1.00 73.50 84 PRO A CA 1
ATOM 630 C C . PRO A 1 84 ? 1.241 4.605 19.112 1.00 73.50 84 PRO A C 1
ATOM 632 O O . PRO A 1 84 ? 2.344 4.074 19.071 1.00 73.50 84 PRO A O 1
ATOM 635 N N . SER A 1 85 ? 0.126 3.881 19.055 1.00 77.56 85 SER A N 1
ATOM 636 C CA . SER A 1 85 ? 0.069 2.434 18.869 1.00 77.56 85 SER A CA 1
ATOM 637 C C . SER A 1 85 ? 0.254 1.952 17.417 1.00 77.56 85 SER A C 1
ATOM 639 O O . SER A 1 85 ? 0.272 0.739 17.198 1.00 77.56 85 SER A O 1
ATOM 641 N N . HIS A 1 86 ? 0.426 2.842 16.431 1.00 78.81 86 HIS A N 1
ATOM 642 C CA . HIS A 1 86 ? 0.809 2.460 15.063 1.00 78.81 86 HIS A CA 1
ATOM 643 C C . HIS A 1 86 ? 2.298 2.094 14.985 1.00 78.81 86 HIS A C 1
ATOM 645 O O . HIS A 1 86 ? 3.156 2.803 15.502 1.00 78.81 86 HIS A O 1
ATOM 651 N N . ARG A 1 87 ? 2.622 0.991 14.301 1.00 86.19 87 ARG A N 1
ATOM 652 C CA . ARG A 1 87 ? 3.989 0.639 13.880 1.00 86.19 87 ARG A CA 1
ATOM 653 C C . ARG A 1 87 ? 4.231 0.780 12.375 1.00 86.19 87 ARG A C 1
ATOM 655 O O . ARG A 1 87 ? 3.477 0.236 11.572 1.00 86.19 87 ARG A O 1
ATOM 662 N N . THR A 1 88 ? 5.359 1.382 12.012 1.00 88.38 88 THR A N 1
ATOM 663 C CA . THR A 1 88 ? 5.830 1.502 10.624 1.00 88.38 88 THR A CA 1
ATOM 664 C C . THR A 1 88 ? 7.249 0.980 10.521 1.00 88.38 88 THR A C 1
ATOM 666 O O . THR A 1 88 ? 8.094 1.348 11.332 1.00 88.38 88 THR A O 1
ATOM 669 N N . LEU A 1 89 ? 7.515 0.136 9.529 1.00 87.00 89 LEU A N 1
ATOM 670 C CA . LEU A 1 89 ? 8.851 -0.360 9.215 1.00 87.00 89 LEU A CA 1
ATOM 671 C C . LEU A 1 89 ? 9.030 -0.350 7.694 1.00 87.00 89 LEU A C 1
ATOM 673 O O . LEU A 1 89 ? 8.120 -0.723 6.953 1.00 87.00 89 LEU A O 1
ATOM 677 N N . GLY A 1 90 ? 10.201 0.086 7.246 1.00 84.19 90 GLY A N 1
ATOM 678 C CA . GLY A 1 90 ? 10.577 0.114 5.839 1.00 84.19 90 GLY A CA 1
ATOM 679 C C . GLY A 1 90 ? 11.979 -0.449 5.668 1.00 84.19 90 GLY A C 1
ATOM 680 O O . GLY A 1 90 ? 12.887 -0.076 6.409 1.00 84.19 90 GLY A O 1
ATOM 681 N N . PHE A 1 91 ? 12.142 -1.339 4.696 1.00 83.50 91 PHE A N 1
ATOM 682 C CA . PHE A 1 91 ? 13.414 -1.965 4.360 1.00 83.50 91 PHE A CA 1
ATOM 683 C C . PHE A 1 91 ? 13.696 -1.759 2.878 1.00 83.50 91 PHE A C 1
ATOM 685 O O . PHE A 1 91 ? 12.817 -1.907 2.030 1.00 83.50 91 PHE A O 1
ATOM 692 N N . SER A 1 92 ? 14.927 -1.394 2.546 1.00 83.19 92 SER A N 1
ATOM 693 C CA . SER A 1 92 ? 15.383 -1.295 1.161 1.00 83.19 92 SER A CA 1
ATOM 694 C C . SER A 1 92 ? 16.727 -1.990 1.053 1.00 83.19 92 SER A C 1
ATOM 696 O O . SER A 1 92 ? 17.669 -1.629 1.754 1.00 83.19 92 SER A O 1
ATOM 698 N N . HIS A 1 93 ? 16.785 -3.009 0.205 1.00 77.81 93 HIS A N 1
ATOM 699 C CA . HIS A 1 93 ? 17.996 -3.749 -0.099 1.00 77.81 93 HIS A CA 1
ATOM 700 C C . HIS A 1 93 ? 18.508 -3.320 -1.476 1.00 77.81 93 HIS A C 1
ATOM 702 O O . HIS A 1 93 ? 17.818 -3.484 -2.488 1.00 77.81 93 HIS A O 1
ATOM 708 N N . TYR A 1 94 ? 19.713 -2.758 -1.496 1.00 71.44 94 TYR A N 1
ATOM 709 C CA . TYR A 1 94 ? 20.446 -2.402 -2.707 1.00 71.44 94 TYR A CA 1
ATOM 710 C C . TYR A 1 94 ? 21.601 -3.399 -2.844 1.00 71.44 94 TYR A C 1
ATOM 712 O O . TYR A 1 94 ? 22.297 -3.639 -1.860 1.00 71.44 94 TYR A O 1
ATOM 720 N N . ASN A 1 95 ? 21.727 -4.015 -4.020 1.00 60.03 95 ASN A N 1
ATOM 721 C CA . ASN A 1 95 ? 22.795 -4.959 -4.362 1.00 60.03 95 ASN A CA 1
ATOM 722 C C . ASN A 1 95 ? 23.885 -4.212 -5.132 1.00 60.03 95 ASN A C 1
ATOM 724 O O . ASN A 1 95 ? 23.488 -3.333 -5.934 1.00 60.03 95 ASN A O 1
#

Sequence (95 aa):
MVGGPQPWGWGPRAHTWGWGSGAPAHTWGWGSGAPAHTWGWGPRAHTWGWGSGAPAHTWGWGPRAHTWGWGSGAPAPSMGWGPPSHRTLGFSHYN

Secondary structure (DSSP, 8-state):
--PPP--EEEETT-EEEEE-SSS-EEEEEEEESS-EEEEEESTTEEEEEEEESS-EEEEEESTT-EEEEEEESS---EEEESSTT-EEEEEEE--

pLDDT: mean 79.01, std 10.2, range [35.91, 89.19]

Radius of gyration: 12.54 Å; chains: 1; bounding box: 38×22×32 Å

Foldseek 3Di:
DDAFAEWEFEEQETEWEEEGEPHEYEIEYEHECEEYEWEYEYQRYEIEYEYECYEYEWEYEHAQYEIEYEYEQYFYDIDYYYPPNYYIDYYYDYD